Protein AF-A0A091SM46-F1 (afdb_monomer)

Foldseek 3Di:
DCCAVPVVVCVLVVVQPDSPDPVCCVPRVVNVVVVVVVVVVVVVCVVPVVNNCVSCVVVVCCCVPPSVPDPVSVVD

Radius of gyration: 13.75 Å; Cα contacts (8 Å, |Δi|>4): 37; chains: 1; bounding box: 30×19×34 Å

Sequence (76 aa):
RLLIVYPWTQRFFSSFGNLSSPTAIIGNPKVRAHGKKVLTSFGEAVKNLDNIKATYSKLSELHCEKLHVDPENFRV

Solvent-accessible surface area (backbone atoms only — not comparable to full-atom values): 4626 Å² total; per-residue (Å²): 108,63,63,66,81,42,54,78,60,43,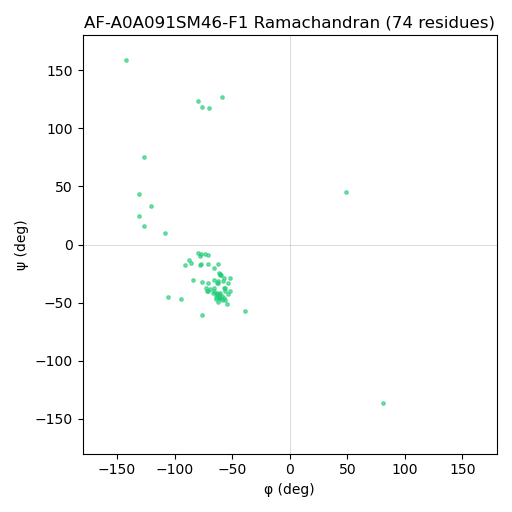73,83,46,66,89,58,61,70,61,91,41,66,67,42,41,74,70,26,66,54,52,53,54,49,51,50,54,54,55,51,48,54,56,53,38,69,74,33,70,93,44,44,69,71,76,39,44,69,58,51,48,44,37,50,78,74,63,62,53,62,73,73,69,75,78,110

Mean predicted aligned error: 2.61 Å

InterPro domains:
  IPR000971 Globin [PF00042] (1-75)
  IPR000971 Globin [PS01033] (1-76)
  IPR002337 Hemoglobin, beta-type [PR00814] (18-33)
  IPR002337 Hemoglobin, beta-type [PR00814] (42-59)
  IPR002337 Hemoglobin, beta-type [PR00814] (64-69)
  IPR009050 Globin-like superfamily [SSF46458] (1-75)
  IPR012292 Globin/Protoglobin [G3DSA:1.10.490.10] (1-76)
  IPR050056 Hemoglobin and related oxygen transporters [PTHR11442] (1-75)

Structure (mmCIF, N/CA/C/O backbone):
data_AF-A0A091SM46-F1
#
_entry.id   AF-A0A091SM46-F1
#
loop_
_atom_site.group_PDB
_atom_site.id
_atom_site.type_symbol
_atom_site.label_atom_id
_atom_site.label_alt_id
_atom_site.label_comp_id
_atom_site.label_asym_id
_atom_site.label_entity_id
_atom_site.label_seq_id
_atom_site.pdbx_PDB_ins_code
_atom_site.Cartn_x
_atom_site.Cartn_y
_atom_site.Cartn_z
_atom_site.occupan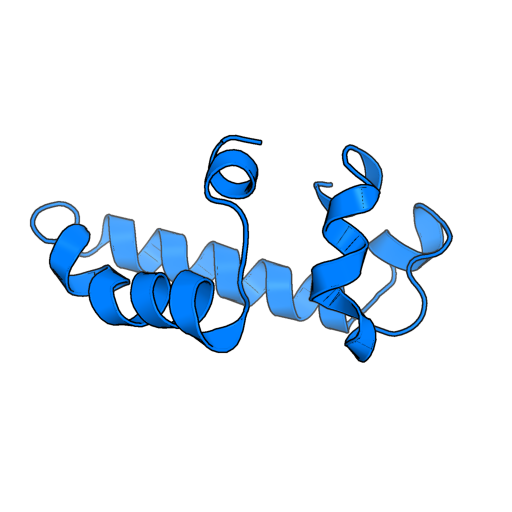cy
_atom_site.B_iso_or_equiv
_atom_site.auth_seq_id
_atom_site.auth_comp_id
_atom_site.auth_asym_id
_atom_site.auth_atom_id
_atom_site.pdbx_PDB_model_num
ATOM 1 N N . ARG A 1 1 ? 8.104 -7.405 -1.940 1.00 91.25 1 ARG A N 1
ATOM 2 C CA . ARG A 1 1 ? 7.984 -8.693 -2.670 1.00 91.25 1 ARG A CA 1
ATOM 3 C C . ARG A 1 1 ? 6.718 -8.764 -3.521 1.00 91.25 1 ARG A C 1
ATOM 5 O O . ARG A 1 1 ? 6.849 -9.201 -4.653 1.00 91.25 1 ARG A O 1
ATOM 12 N N . LEU A 1 2 ? 5.567 -8.272 -3.037 1.00 96.12 2 LEU A N 1
ATOM 13 C CA . LEU A 1 2 ? 4.299 -8.171 -3.786 1.00 96.12 2 LEU A CA 1
ATOM 14 C C . LEU A 1 2 ? 4.479 -7.770 -5.264 1.00 96.12 2 LEU A C 1
ATOM 16 O O . LEU A 1 2 ? 4.153 -8.546 -6.1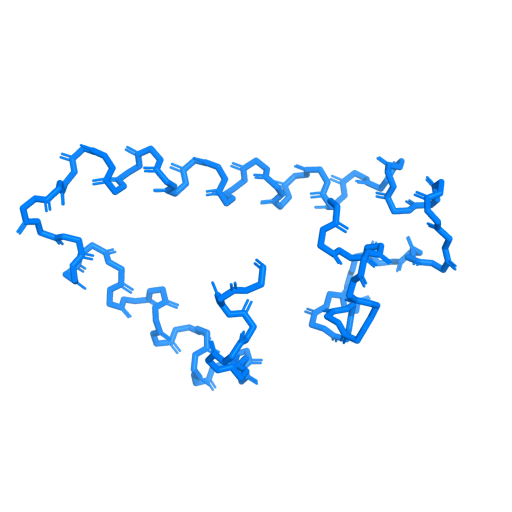49 1.00 96.12 2 LEU A O 1
ATOM 20 N N . LEU A 1 3 ? 5.119 -6.624 -5.522 1.00 96.69 3 LEU A N 1
ATOM 21 C CA . LEU A 1 3 ? 5.317 -6.082 -6.877 1.00 96.69 3 LEU A CA 1
ATOM 22 C C . LEU A 1 3 ? 6.163 -6.966 -7.815 1.00 96.69 3 LEU A C 1
ATOM 24 O O . LEU A 1 3 ? 6.149 -6.748 -9.020 1.00 96.69 3 LEU A O 1
ATOM 28 N N . ILE A 1 4 ? 6.920 -7.926 -7.276 1.00 96.81 4 ILE A N 1
ATOM 29 C CA . ILE A 1 4 ? 7.749 -8.864 -8.051 1.00 96.81 4 ILE A CA 1
ATOM 30 C C . ILE A 1 4 ? 6.981 -10.163 -8.301 1.00 96.81 4 ILE A C 1
ATOM 32 O O . ILE A 1 4 ? 6.974 -10.664 -9.417 1.00 96.81 4 ILE A O 1
ATOM 36 N N . VAL A 1 5 ? 6.351 -10.710 -7.257 1.00 97.19 5 VAL A N 1
ATOM 37 C CA . VAL A 1 5 ? 5.651 -12.006 -7.314 1.00 97.19 5 VAL A CA 1
ATOM 38 C C . VAL A 1 5 ? 4.308 -11.883 -8.036 1.00 97.19 5 VAL A C 1
ATOM 40 O O . VAL A 1 5 ? 3.904 -12.803 -8.739 1.00 97.19 5 VAL A O 1
ATOM 43 N N . TYR A 1 6 ? 3.659 -10.723 -7.922 1.00 96.00 6 TYR A N 1
ATOM 44 C CA . TYR A 1 6 ? 2.359 -10.430 -8.517 1.00 96.00 6 TYR A CA 1
ATOM 45 C C . TYR A 1 6 ? 2.435 -9.147 -9.361 1.00 96.00 6 TYR A C 1
ATOM 47 O O . TYR A 1 6 ? 1.977 -8.084 -8.927 1.00 96.00 6 TYR A O 1
ATOM 55 N N . PRO A 1 7 ? 3.039 -9.192 -10.565 1.00 94.50 7 PRO A N 1
ATOM 56 C CA . PRO A 1 7 ? 3.350 -7.992 -11.347 1.00 94.50 7 PRO A CA 1
ATOM 57 C C . PRO A 1 7 ? 2.131 -7.145 -11.726 1.00 94.50 7 PRO A C 1
ATOM 59 O O . PRO A 1 7 ? 2.252 -5.931 -11.866 1.00 94.50 7 PRO A O 1
ATOM 62 N N . TRP A 1 8 ? 0.938 -7.741 -11.827 1.00 94.00 8 TRP A N 1
ATOM 63 C CA . TRP A 1 8 ? -0.294 -6.995 -12.110 1.00 94.00 8 TRP A CA 1
ATOM 64 C C . TRP A 1 8 ? -0.605 -5.937 -11.046 1.00 94.00 8 TRP A C 1
ATOM 66 O O . TRP A 1 8 ? -1.226 -4.925 -11.362 1.00 94.00 8 TRP A O 1
ATOM 76 N N . THR A 1 9 ? -0.131 -6.118 -9.808 1.00 95.19 9 THR A N 1
ATOM 77 C CA . THR A 1 9 ? -0.313 -5.149 -8.716 1.00 95.19 9 THR A CA 1
ATOM 78 C C . THR A 1 9 ? 0.426 -3.832 -8.965 1.00 95.19 9 THR A C 1
ATOM 80 O O . THR A 1 9 ? 0.046 -2.801 -8.415 1.00 95.19 9 THR A O 1
ATOM 83 N N . GLN A 1 10 ? 1.431 -3.816 -9.850 1.00 95.94 10 GLN A N 1
ATOM 84 C CA . GLN A 1 10 ? 2.184 -2.606 -10.191 1.00 95.94 10 GLN A CA 1
ATOM 85 C C . GLN A 1 10 ? 1.305 -1.507 -10.806 1.00 95.94 10 GLN A C 1
ATOM 87 O O . GLN A 1 10 ? 1.624 -0.328 -10.656 1.00 95.94 10 GLN A O 1
ATOM 92 N N . ARG A 1 11 ? 0.166 -1.860 -11.429 1.00 94.69 11 ARG A N 1
ATOM 93 C CA . ARG A 1 11 ? -0.779 -0.893 -12.024 1.00 94.69 11 ARG A CA 1
ATOM 94 C C . ARG A 1 11 ? -1.292 0.151 -11.028 1.00 94.69 11 ARG A C 1
ATOM 96 O O . ARG A 1 11 ? -1.596 1.270 -11.425 1.00 94.69 11 ARG A O 1
ATOM 103 N N . PHE A 1 12 ? -1.365 -0.201 -9.742 1.00 95.12 12 PHE A N 1
ATOM 104 C CA . PHE A 1 12 ? -1.826 0.694 -8.676 1.00 95.12 12 PHE A CA 1
ATOM 105 C C . PHE A 1 12 ? -0.754 1.709 -8.244 1.00 95.12 12 PHE A C 1
ATOM 107 O O . PHE A 1 12 ? -1.047 2.658 -7.521 1.00 95.12 12 PHE A O 1
ATOM 114 N N . PHE A 1 13 ? 0.489 1.538 -8.704 1.00 96.00 13 PHE A N 1
ATOM 115 C CA . PHE A 1 13 ? 1.659 2.298 -8.266 1.00 96.00 13 PHE A CA 1
ATOM 116 C C . PHE A 1 13 ? 2.339 3.046 -9.420 1.00 96.00 13 PHE A C 1
ATOM 118 O O . PHE A 1 13 ? 3.551 3.242 -9.403 1.00 96.00 13 PHE A O 1
ATOM 125 N N . SER A 1 14 ? 1.576 3.514 -10.414 1.00 93.38 14 SER A N 1
ATOM 126 C CA . SER A 1 14 ? 2.109 4.232 -11.588 1.00 93.38 14 SER A CA 1
ATOM 127 C C . SER A 1 14 ? 2.996 5.436 -11.227 1.00 93.38 14 SER A C 1
ATOM 129 O O . SER A 1 14 ? 3.999 5.704 -11.885 1.00 93.38 14 SER A O 1
ATOM 131 N N . SER A 1 15 ? 2.697 6.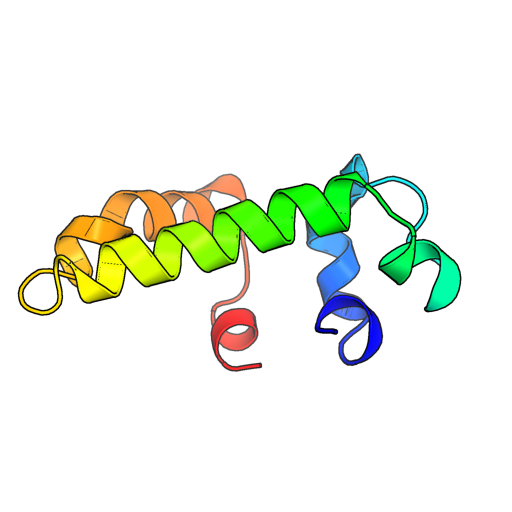126 -10.122 1.00 95.94 15 SER A N 1
ATOM 132 C CA . SER A 1 15 ? 3.485 7.265 -9.629 1.00 95.94 15 SER A CA 1
ATOM 133 C C . SER A 1 15 ? 4.833 6.878 -9.001 1.00 95.94 15 SER A C 1
ATOM 135 O O . SER A 1 15 ? 5.640 7.759 -8.673 1.00 95.94 15 SER A O 1
ATOM 137 N N . PHE A 1 16 ? 5.106 5.582 -8.807 1.00 97.25 16 PHE A N 1
ATOM 138 C CA . PHE A 1 16 ? 6.338 5.109 -8.171 1.00 97.25 16 PHE A CA 1
ATOM 139 C C . PHE A 1 16 ? 7.528 5.106 -9.136 1.00 97.25 16 PHE A C 1
ATOM 141 O O . PHE A 1 16 ? 8.664 4.956 -8.691 1.00 97.25 16 PHE A O 1
ATOM 148 N N . GLY A 1 17 ? 7.303 5.376 -10.423 1.00 95.94 17 GLY A N 1
ATOM 149 C CA . GLY A 1 17 ? 8.354 5.441 -11.431 1.00 95.94 17 GLY A CA 1
ATOM 150 C C . GLY A 1 17 ? 8.751 4.049 -11.911 1.00 95.94 17 GLY A C 1
ATOM 151 O O . GLY A 1 17 ? 7.891 3.216 -12.182 1.00 95.94 17 GLY A O 1
ATOM 152 N N . ASN A 1 18 ? 10.054 3.797 -12.041 1.00 96.62 18 ASN A N 1
ATOM 153 C CA . ASN A 1 18 ? 10.539 2.552 -12.628 1.00 96.62 18 ASN A CA 1
ATOM 154 C C . ASN A 1 18 ? 10.281 1.336 -11.714 1.00 96.62 18 ASN A C 1
ATOM 156 O O . ASN A 1 18 ? 10.838 1.252 -10.615 1.00 96.62 18 ASN A O 1
ATOM 160 N N . LEU A 1 19 ? 9.468 0.394 -12.204 1.00 97.31 19 LEU A N 1
ATOM 161 C CA . LEU A 1 19 ? 9.155 -0.901 -11.585 1.00 97.31 19 LEU A CA 1
ATOM 162 C C . LEU A 1 19 ? 9.404 -2.083 -12.551 1.00 97.31 19 LEU A C 1
ATOM 164 O O . LEU A 1 19 ? 8.926 -3.185 -12.309 1.00 97.31 19 LEU A O 1
ATOM 168 N N . SER A 1 20 ? 10.147 -1.874 -13.646 1.00 95.25 20 SER A N 1
ATOM 169 C CA . SER A 1 20 ? 10.251 -2.840 -14.755 1.00 95.25 20 SER A CA 1
ATOM 170 C C . SER A 1 20 ? 11.036 -4.117 -14.442 1.00 95.25 20 SER A C 1
ATOM 172 O O . SER A 1 20 ? 10.927 -5.098 -15.175 1.00 95.25 20 SER A O 1
ATOM 174 N N . SER A 1 21 ? 11.837 -4.130 -13.374 1.00 97.06 21 SER A N 1
ATOM 175 C CA . SER A 1 21 ? 12.651 -5.283 -12.983 1.00 97.06 21 SER A CA 1
ATOM 176 C C . SER A 1 21 ? 12.709 -5.454 -11.462 1.00 97.06 21 SER A C 1
ATOM 178 O O . SER A 1 21 ? 12.520 -4.481 -10.724 1.00 97.06 21 SER A O 1
ATOM 180 N N . PRO A 1 22 ? 13.027 -6.662 -10.955 1.00 97.50 22 PRO A N 1
ATOM 181 C CA . PRO A 1 22 ? 13.201 -6.893 -9.521 1.00 97.50 22 PRO A CA 1
ATOM 182 C C . PRO A 1 22 ? 14.205 -5.933 -8.873 1.00 97.50 22 PRO A C 1
ATOM 184 O O . PRO A 1 22 ? 13.923 -5.375 -7.815 1.00 97.50 22 PRO A O 1
ATOM 187 N N . THR A 1 23 ? 15.339 -5.677 -9.531 1.00 97.75 23 THR A N 1
ATOM 188 C CA . THR A 1 23 ? 16.359 -4.732 -9.052 1.00 97.75 23 THR A CA 1
ATOM 189 C C . THR A 1 23 ? 15.819 -3.304 -8.992 1.00 97.75 23 THR A C 1
ATOM 191 O O . THR A 1 23 ? 16.029 -2.621 -7.990 1.00 97.75 23 THR A O 1
ATOM 194 N N . ALA A 1 24 ? 15.068 -2.867 -10.013 1.00 97.44 24 ALA A N 1
ATOM 195 C CA . ALA A 1 24 ? 14.434 -1.549 -10.014 1.00 97.44 24 ALA A CA 1
ATOM 196 C C . ALA A 1 24 ? 13.425 -1.413 -8.865 1.00 97.44 24 ALA A C 1
ATOM 198 O O . ALA A 1 24 ? 13.448 -0.418 -8.150 1.00 97.44 24 ALA A O 1
ATOM 199 N N . ILE A 1 25 ? 12.599 -2.437 -8.631 1.00 97.81 25 ILE A N 1
ATOM 200 C CA . ILE A 1 25 ? 11.606 -2.456 -7.549 1.00 97.81 25 ILE A CA 1
ATOM 201 C C . ILE A 1 25 ? 12.278 -2.405 -6.170 1.00 97.81 25 ILE A C 1
ATOM 203 O O . ILE A 1 25 ? 11.855 -1.630 -5.313 1.00 97.81 25 ILE A O 1
ATOM 207 N N . ILE A 1 26 ? 13.312 -3.221 -5.938 1.00 96.69 26 ILE A N 1
ATOM 208 C CA . ILE A 1 26 ? 14.019 -3.295 -4.648 1.00 96.69 26 ILE A CA 1
ATOM 209 C C . ILE A 1 26 ? 14.749 -1.980 -4.346 1.00 96.69 26 ILE A C 1
ATOM 211 O O . ILE A 1 26 ? 14.722 -1.509 -3.210 1.00 96.69 26 ILE A O 1
ATOM 215 N N . GLY A 1 27 ? 15.367 -1.369 -5.360 1.00 96.81 27 GLY A N 1
ATOM 216 C CA . GLY A 1 27 ? 16.069 -0.092 -5.231 1.00 96.81 27 GLY A CA 1
ATOM 217 C C . GLY A 1 27 ? 15.155 1.136 -5.166 1.00 96.81 27 GLY A C 1
ATOM 218 O O . GLY A 1 27 ? 15.641 2.238 -4.913 1.00 96.81 27 GLY A O 1
ATOM 219 N N . ASN A 1 28 ? 13.845 0.989 -5.386 1.00 98.06 28 ASN A N 1
ATOM 220 C CA . ASN A 1 28 ? 12.947 2.128 -5.529 1.00 98.06 28 ASN A CA 1
ATOM 221 C C . ASN A 1 28 ? 12.630 2.791 -4.166 1.00 98.06 28 ASN A C 1
ATOM 223 O O . ASN A 1 28 ? 12.001 2.173 -3.295 1.00 98.06 28 ASN A O 1
ATOM 227 N N . PRO A 1 29 ? 12.985 4.077 -3.962 1.00 97.75 29 PRO A N 1
ATOM 228 C CA . PRO A 1 29 ? 12.768 4.755 -2.687 1.00 97.75 29 PRO A CA 1
ATOM 229 C C . PRO A 1 29 ? 11.282 4.945 -2.353 1.00 97.75 29 PRO A C 1
ATOM 231 O O . PRO A 1 29 ? 10.926 4.916 -1.173 1.00 97.75 29 PRO A O 1
ATOM 234 N N . LYS A 1 30 ? 10.404 5.090 -3.356 1.00 98.25 30 LYS A N 1
ATOM 235 C CA . LYS A 1 30 ? 8.953 5.220 -3.150 1.00 98.25 30 LYS A CA 1
ATOM 236 C C . LYS A 1 30 ? 8.330 3.893 -2.721 1.00 98.25 30 LYS A C 1
ATOM 238 O O . LYS A 1 30 ? 7.522 3.888 -1.795 1.00 98.25 30 LYS A O 1
ATOM 243 N N . VAL A 1 31 ? 8.772 2.772 -3.302 1.00 97.94 31 VAL A N 1
ATOM 244 C CA . VAL A 1 31 ? 8.378 1.423 -2.849 1.00 97.94 31 VAL A CA 1
ATOM 245 C C . VAL A 1 31 ? 8.777 1.221 -1.389 1.00 97.94 31 VAL A C 1
ATOM 247 O O . VAL A 1 31 ? 7.949 0.814 -0.575 1.00 97.94 31 VAL A O 1
ATOM 250 N N . ARG A 1 32 ? 10.018 1.569 -1.024 1.00 97.50 32 ARG A N 1
ATOM 251 C CA . ARG A 1 32 ? 10.503 1.459 0.361 1.00 97.50 32 ARG A CA 1
ATOM 252 C C . ARG A 1 32 ? 9.710 2.337 1.332 1.00 97.50 32 ARG A C 1
ATOM 254 O O . ARG A 1 32 ? 9.317 1.869 2.398 1.00 97.50 32 ARG A O 1
ATOM 261 N N . ALA A 1 33 ? 9.452 3.593 0.969 1.00 98.12 33 ALA A N 1
ATOM 262 C CA . ALA A 1 33 ? 8.672 4.514 1.794 1.00 98.12 33 ALA A CA 1
ATOM 263 C C . ALA A 1 33 ? 7.227 4.028 1.991 1.00 98.12 33 ALA A C 1
ATOM 265 O O . ALA A 1 33 ? 6.706 4.066 3.105 1.00 98.12 33 ALA A O 1
ATOM 266 N N . HIS A 1 34 ? 6.596 3.516 0.934 1.00 97.50 34 HIS A N 1
ATOM 267 C CA . HIS A 1 34 ? 5.256 2.949 1.025 1.00 97.50 34 HIS A CA 1
ATOM 268 C C . HIS A 1 34 ? 5.227 1.676 1.877 1.00 97.50 34 HIS A C 1
ATOM 270 O O . HIS A 1 34 ? 4.362 1.543 2.737 1.00 97.50 34 HIS A O 1
ATOM 276 N N . GLY A 1 35 ? 6.217 0.791 1.724 1.00 96.88 35 GLY A N 1
ATOM 277 C CA . GLY A 1 35 ? 6.369 -0.390 2.575 1.00 96.88 35 GLY A CA 1
ATOM 278 C C . GLY A 1 35 ? 6.459 -0.032 4.061 1.00 96.88 35 GLY A C 1
ATOM 279 O O . GLY A 1 35 ? 5.808 -0.672 4.882 1.00 96.88 35 GLY A O 1
ATOM 280 N N . LYS A 1 36 ? 7.174 1.049 4.410 1.00 97.56 36 LYS A N 1
ATOM 281 C CA . LYS A 1 36 ? 7.186 1.576 5.783 1.00 97.56 36 LYS A CA 1
ATOM 282 C C . LYS A 1 36 ? 5.786 1.995 6.241 1.00 97.56 36 LYS A C 1
ATOM 284 O O . LYS A 1 36 ? 5.389 1.616 7.334 1.00 97.56 36 LYS A O 1
ATOM 289 N N . LYS A 1 37 ? 5.030 2.727 5.415 1.00 97.38 37 LYS A N 1
ATOM 290 C CA . LYS A 1 37 ? 3.656 3.150 5.740 1.00 97.38 37 LYS A CA 1
ATOM 291 C C . LYS A 1 37 ? 2.735 1.954 6.017 1.00 97.38 37 LYS A C 1
ATOM 293 O O . LYS A 1 37 ? 2.007 1.981 7.001 1.00 97.38 37 LYS A O 1
ATOM 298 N N . VAL A 1 38 ? 2.812 0.910 5.190 1.00 96.44 38 VAL A N 1
ATOM 299 C CA . VAL A 1 38 ? 2.032 -0.330 5.358 1.00 96.44 38 VAL A CA 1
ATOM 300 C C . VAL A 1 38 ? 2.422 -1.065 6.647 1.00 96.44 38 VAL A C 1
ATOM 302 O O . VAL A 1 38 ? 1.563 -1.475 7.416 1.00 96.44 38 VAL A O 1
ATOM 305 N N . LEU A 1 39 ? 3.718 -1.197 6.945 1.00 96.56 39 LEU A N 1
ATOM 306 C CA . LEU A 1 39 ? 4.162 -1.834 8.193 1.00 96.56 39 LEU A CA 1
ATOM 307 C C . LEU A 1 39 ? 3.774 -1.024 9.435 1.00 96.56 39 LEU A C 1
ATOM 309 O O . LEU A 1 39 ? 3.392 -1.598 10.452 1.00 96.56 39 LEU A O 1
ATOM 313 N N . THR A 1 40 ? 3.832 0.306 9.356 1.00 96.69 40 THR A N 1
ATOM 314 C CA . THR A 1 40 ? 3.355 1.180 10.431 1.00 96.69 40 THR A CA 1
ATOM 315 C C . THR A 1 40 ? 1.865 0.986 10.683 1.00 96.69 40 T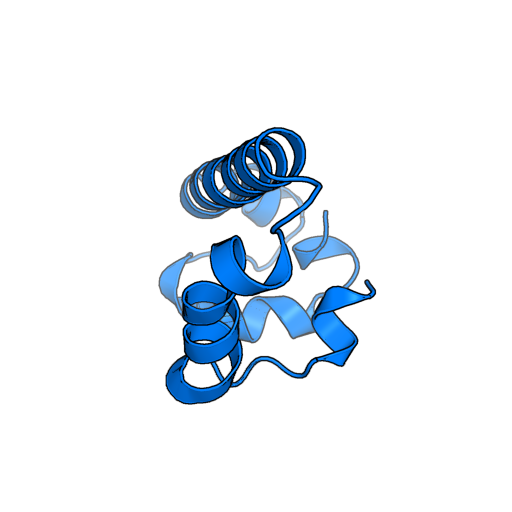HR A C 1
ATOM 317 O O . THR A 1 40 ? 1.489 0.869 11.848 1.00 96.69 40 THR A O 1
ATOM 320 N N . SER A 1 41 ? 1.033 0.878 9.637 1.00 96.38 41 SER A N 1
ATOM 321 C CA . SER A 1 41 ? -0.399 0.654 9.839 1.00 96.38 41 SER A CA 1
ATOM 322 C C . SER A 1 41 ? -0.651 -0.657 10.575 1.00 96.38 41 SER A C 1
ATOM 324 O O . SER A 1 41 ? -1.432 -0.649 11.518 1.00 96.38 41 SER A O 1
ATOM 326 N N . PHE A 1 42 ? 0.052 -1.754 10.262 1.00 95.69 42 PHE A N 1
ATOM 327 C CA . PHE A 1 42 ? -0.078 -3.003 11.034 1.00 95.69 42 PHE A CA 1
ATOM 328 C C . PHE A 1 42 ? 0.204 -2.814 12.533 1.00 95.69 42 PHE A C 1
ATOM 330 O O . PHE A 1 42 ? -0.499 -3.378 13.369 1.00 95.69 42 PHE A O 1
ATOM 337 N N . GLY A 1 43 ? 1.178 -1.973 12.890 1.00 95.44 43 GLY A N 1
ATOM 338 C CA . GLY A 1 43 ? 1.423 -1.604 14.285 1.00 95.44 43 GLY A CA 1
ATOM 339 C C . GLY A 1 43 ? 0.241 -0.874 14.938 1.00 95.44 43 GLY A C 1
ATOM 340 O O . GLY A 1 43 ? -0.008 -1.058 16.127 1.00 95.44 43 GLY A O 1
ATOM 341 N N . GLU A 1 44 ? -0.515 -0.076 14.181 1.00 95.56 44 GLU A N 1
ATOM 342 C CA . GLU A 1 44 ? -1.754 0.558 14.657 1.00 95.56 44 GLU A CA 1
ATOM 343 C C . GLU A 1 44 ? -2.871 -0.468 14.879 1.00 95.56 44 GLU A C 1
ATOM 345 O O . GLU A 1 44 ? -3.574 -0.370 15.882 1.00 95.56 44 GLU A O 1
ATOM 350 N N . ALA A 1 45 ? -2.995 -1.487 14.019 1.00 96.25 45 ALA A N 1
ATOM 351 C CA . ALA A 1 45 ? -3.933 -2.593 14.240 1.00 96.25 45 ALA A CA 1
ATOM 352 C C . ALA A 1 45 ? -3.617 -3.362 15.527 1.00 96.25 45 ALA A C 1
ATOM 354 O O . ALA A 1 45 ? -4.519 -3.625 16.313 1.00 96.25 45 ALA A O 1
ATOM 355 N N . VAL A 1 46 ? -2.340 -3.668 15.785 1.00 96.88 46 VAL A N 1
ATOM 356 C CA . VAL A 1 46 ? -1.921 -4.358 17.022 1.00 96.88 46 VAL A CA 1
ATOM 357 C C . VAL A 1 46 ? -2.241 -3.531 18.274 1.00 96.88 46 VAL A C 1
ATOM 359 O O . VAL A 1 46 ? -2.535 -4.091 19.325 1.00 96.88 46 VAL A O 1
ATOM 362 N N . LYS A 1 47 ? -2.223 -2.198 18.180 1.00 96.44 47 LYS A N 1
ATOM 363 C CA . LYS A 1 47 ? -2.610 -1.309 19.289 1.00 96.44 47 LYS A CA 1
ATOM 364 C C . LYS A 1 47 ? -4.124 -1.205 19.501 1.00 96.44 47 LYS A C 1
ATOM 366 O O . LYS A 1 47 ? -4.531 -0.739 20.556 1.00 96.44 47 LYS A O 1
ATOM 371 N N . ASN A 1 48 ? -4.932 -1.602 18.517 1.00 96.38 48 ASN A N 1
ATOM 372 C CA . ASN A 1 48 ? -6.392 -1.468 18.513 1.00 96.38 48 ASN A CA 1
ATOM 373 C C . ASN A 1 48 ? -7.062 -2.802 18.127 1.00 96.38 48 ASN A C 1
ATOM 375 O O . ASN A 1 48 ? -7.968 -2.826 17.293 1.00 96.38 48 ASN A O 1
ATOM 379 N N . LEU A 1 49 ? -6.577 -3.925 18.672 1.00 96.00 49 LEU A N 1
ATOM 380 C CA . LEU A 1 49 ? -7.008 -5.279 18.280 1.00 96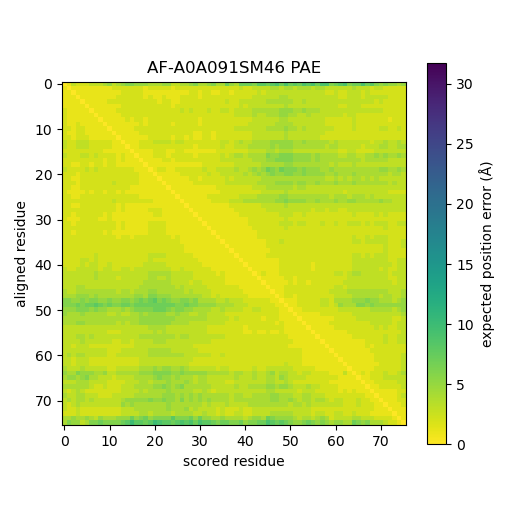.00 49 LEU A CA 1
ATOM 381 C C . LEU A 1 49 ? -8.516 -5.516 18.457 1.00 96.00 49 LEU A C 1
ATOM 383 O O . LEU A 1 49 ? -9.120 -6.264 17.692 1.00 96.00 49 LEU A O 1
ATOM 387 N N . ASP A 1 50 ? -9.121 -4.861 19.440 1.00 96.44 50 ASP A N 1
ATOM 388 C CA . ASP A 1 50 ? -10.549 -4.885 19.749 1.00 96.44 50 ASP A CA 1
ATOM 389 C C . ASP A 1 50 ? -11.389 -4.001 18.810 1.00 96.44 50 ASP A C 1
ATOM 391 O O . ASP A 1 50 ? -12.597 -4.206 18.689 1.00 96.44 50 ASP A O 1
ATOM 395 N N . ASN A 1 51 ? -10.763 -3.058 18.096 1.00 95.62 51 ASN A N 1
ATOM 396 C CA . ASN A 1 51 ? -11.457 -2.045 17.299 1.00 95.62 51 ASN A CA 1
ATOM 397 C C . ASN A 1 51 ? -10.935 -1.887 15.854 1.00 95.62 51 ASN A C 1
ATOM 399 O O . ASN A 1 51 ? -11.136 -0.853 15.214 1.00 95.62 51 ASN A O 1
ATOM 403 N N . ILE A 1 52 ? -10.312 -2.930 15.294 1.00 96.62 52 ILE A N 1
ATOM 404 C CA . ILE A 1 52 ? -9.670 -2.903 13.962 1.00 96.62 52 ILE A CA 1
ATOM 405 C C . ILE A 1 52 ? -10.608 -2.375 12.862 1.00 96.62 52 ILE A C 1
ATOM 407 O O . ILE A 1 52 ? -10.187 -1.603 11.999 1.00 96.62 52 ILE A O 1
ATOM 411 N N . LYS A 1 53 ? -11.892 -2.763 12.894 1.00 95.44 53 LYS A N 1
ATOM 412 C CA . LYS A 1 53 ? -12.883 -2.340 11.888 1.00 95.44 53 LYS A CA 1
ATOM 413 C C . LYS A 1 53 ? -13.053 -0.822 11.853 1.00 95.44 53 LYS A C 1
ATOM 415 O O . LYS A 1 53 ? -13.056 -0.242 10.771 1.00 95.44 53 LYS A O 1
ATOM 420 N N . ALA A 1 54 ? -13.174 -0.179 13.014 1.00 96.44 54 ALA A N 1
ATOM 421 C CA . ALA A 1 54 ? -13.295 1.273 13.071 1.00 96.44 54 ALA A CA 1
ATOM 422 C C . ALA A 1 54 ? -11.955 1.953 12.759 1.00 96.44 54 ALA A C 1
ATOM 424 O O . ALA A 1 54 ? -11.938 2.960 12.057 1.00 96.44 54 ALA A O 1
ATOM 425 N N . THR A 1 55 ? -10.832 1.385 13.217 1.00 96.94 55 THR A N 1
ATOM 426 C CA . THR A 1 55 ? -9.484 1.907 12.938 1.00 96.94 55 THR A CA 1
ATOM 427 C C . THR A 1 55 ? -9.205 2.011 11.436 1.00 96.94 55 THR A C 1
ATOM 429 O O . THR A 1 55 ? -8.583 2.977 10.993 1.00 96.94 55 THR A O 1
ATOM 432 N N . TYR A 1 56 ? -9.688 1.056 10.637 1.00 97.44 56 TYR A N 1
ATOM 433 C CA . TYR A 1 56 ? -9.425 1.002 9.198 1.00 97.44 56 TYR A CA 1
ATOM 434 C C . TYR A 1 56 ? -10.609 1.340 8.293 1.00 97.44 56 TYR A C 1
ATOM 436 O O . TYR A 1 56 ? -10.465 1.204 7.080 1.00 97.44 56 TYR A O 1
ATOM 444 N N . SER A 1 57 ? -11.732 1.846 8.810 1.00 97.00 57 SER A N 1
ATOM 445 C CA . SER A 1 57 ? -12.887 2.219 7.973 1.00 97.00 57 SER A CA 1
ATOM 446 C C . SER A 1 57 ? -12.494 3.189 6.851 1.00 97.00 57 SER A C 1
ATOM 448 O O . SER A 1 57 ? -12.673 2.887 5.674 1.00 97.00 57 SER A O 1
ATOM 450 N N . LYS A 1 58 ? -11.798 4.276 7.198 1.00 96.50 58 LYS A N 1
ATOM 451 C CA . LYS A 1 58 ? -11.287 5.266 6.233 1.00 96.50 58 LYS A CA 1
ATOM 452 C C . LYS A 1 58 ? -10.269 4.683 5.254 1.00 96.50 58 LYS A C 1
ATOM 454 O O . LYS A 1 58 ? -10.168 5.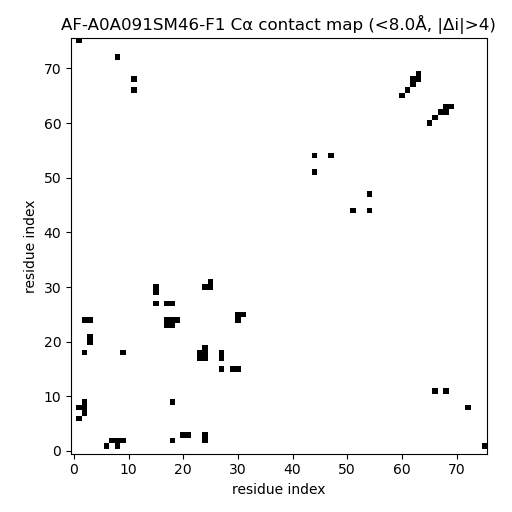125 4.112 1.00 96.50 58 LYS A O 1
ATOM 459 N N . LEU A 1 59 ? -9.466 3.714 5.703 1.00 96.38 59 LEU A N 1
ATOM 460 C CA . LEU A 1 59 ? -8.500 3.041 4.836 1.00 96.38 59 LEU A CA 1
ATOM 461 C C . LEU A 1 59 ? -9.225 2.141 3.829 1.00 96.38 59 LEU A C 1
ATOM 463 O O . LEU A 1 59 ? -8.839 2.114 2.663 1.00 96.38 59 LEU A O 1
ATOM 467 N N . SER A 1 60 ? -10.277 1.452 4.271 1.00 96.56 60 SER A N 1
ATOM 468 C CA . SER A 1 60 ? -11.152 0.636 3.433 1.00 96.56 60 SER A CA 1
ATOM 469 C C . SER A 1 60 ? -11.857 1.490 2.378 1.00 96.56 60 SER A C 1
ATOM 471 O O . SER A 1 60 ? -11.777 1.172 1.194 1.00 96.56 60 SER A O 1
ATOM 473 N N . GLU A 1 61 ? -12.468 2.607 2.781 1.00 96.88 61 GLU A N 1
ATOM 474 C CA . GLU A 1 61 ? -13.099 3.581 1.876 1.00 96.88 61 GLU A CA 1
ATOM 475 C C . GLU A 1 61 ? -12.104 4.085 0.827 1.00 96.88 61 GLU A C 1
ATOM 477 O O . GLU A 1 61 ? -12.374 4.027 -0.369 1.00 96.88 61 GLU A O 1
ATOM 482 N N . LEU A 1 62 ? -10.896 4.481 1.248 1.00 96.56 62 LEU A N 1
ATOM 483 C CA . LEU A 1 62 ? -9.852 4.933 0.329 1.00 96.56 62 LEU A CA 1
ATOM 484 C C . LEU A 1 62 ? -9.508 3.872 -0.730 1.00 96.56 62 LEU A C 1
ATOM 486 O O . LEU A 1 62 ? -9.375 4.204 -1.912 1.00 96.56 62 LEU A O 1
ATOM 490 N N . HIS A 1 63 ? -9.330 2.614 -0.317 1.00 95.62 63 HIS A N 1
ATOM 491 C CA . HIS A 1 63 ? -8.967 1.538 -1.240 1.00 95.62 63 HIS A CA 1
ATOM 492 C C . HIS A 1 63 ? -10.114 1.153 -2.179 1.00 95.62 63 HIS A C 1
ATOM 494 O O . HIS A 1 63 ? -9.845 0.815 -3.331 1.00 95.62 63 HIS A O 1
ATOM 500 N N . CYS A 1 64 ? -11.360 1.249 -1.713 1.00 94.69 64 CYS A N 1
ATOM 501 C CA . CYS A 1 64 ? -12.554 0.967 -2.501 1.00 94.69 64 CYS A CA 1
ATOM 502 C C . CYS A 1 64 ? -12.871 2.107 -3.483 1.00 94.69 64 CYS A C 1
ATOM 504 O O . CYS A 1 64 ? -12.833 1.914 -4.694 1.00 94.69 64 CYS A O 1
ATOM 506 N N . GLU A 1 65 ? -13.122 3.312 -2.971 1.00 94.88 65 GLU A N 1
ATOM 507 C CA . GLU A 1 65 ? -13.743 4.409 -3.727 1.00 94.88 65 GLU A CA 1
ATOM 508 C C . GLU A 1 65 ? -12.753 5.224 -4.557 1.00 94.88 65 GLU A C 1
ATOM 510 O O . GLU A 1 65 ? -13.110 5.802 -5.579 1.00 94.88 65 GLU A O 1
ATOM 515 N N . LYS A 1 66 ? -11.499 5.329 -4.104 1.00 92.94 66 LYS A N 1
ATOM 516 C CA . LYS A 1 66 ? -10.500 6.173 -4.773 1.00 92.94 66 LYS A CA 1
ATOM 517 C C . LYS A 1 66 ? -9.490 5.357 -5.554 1.00 92.94 66 LYS A C 1
ATOM 519 O O . LYS A 1 66 ? -9.125 5.725 -6.669 1.00 92.94 66 LYS A O 1
ATOM 524 N N . LEU A 1 67 ? -8.992 4.286 -4.943 1.00 93.56 67 LEU 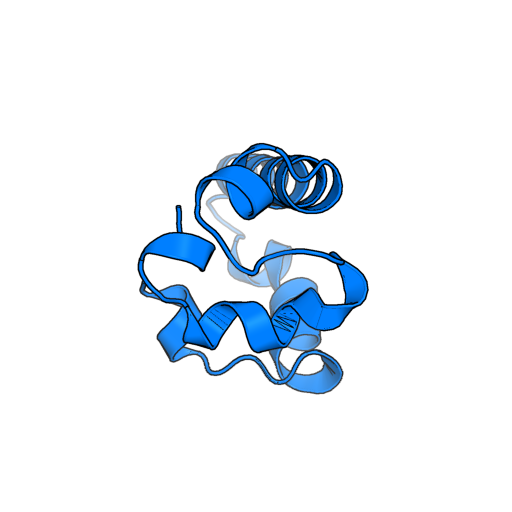A N 1
ATOM 525 C CA . LEU A 1 67 ? -7.954 3.455 -5.549 1.00 93.56 67 LEU A CA 1
ATOM 526 C C . LEU A 1 67 ? -8.530 2.297 -6.370 1.00 93.56 67 LEU A C 1
ATOM 528 O O . LEU A 1 67 ? -7.802 1.759 -7.202 1.00 93.56 67 L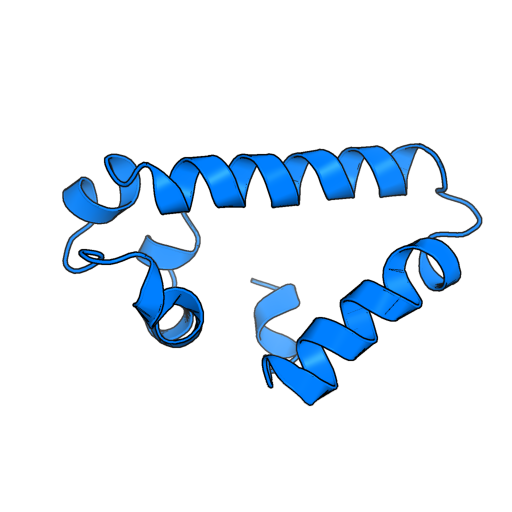EU A O 1
ATOM 532 N N . HIS A 1 68 ? -9.808 1.951 -6.169 1.00 93.06 68 HIS A N 1
ATOM 533 C CA . HIS A 1 68 ? -10.502 0.863 -6.863 1.00 93.06 68 HIS A CA 1
ATOM 534 C C . HIS A 1 68 ? -9.691 -0.443 -6.859 1.00 93.06 68 HIS A C 1
ATOM 536 O O . HIS A 1 68 ? -9.512 -1.099 -7.889 1.00 93.06 68 HIS A O 1
ATOM 542 N N . VAL A 1 69 ? -9.130 -0.785 -5.695 1.00 93.12 69 VAL A N 1
ATOM 543 C CA . VAL A 1 69 ? -8.347 -2.009 -5.508 1.00 93.12 69 VAL A CA 1
ATOM 544 C C . VAL A 1 69 ? -9.306 -3.176 -5.326 1.00 93.12 69 VAL A C 1
ATOM 546 O O . VAL A 1 69 ? -10.126 -3.167 -4.412 1.00 93.12 69 VAL A O 1
ATOM 549 N N . ASP A 1 70 ? -9.177 -4.190 -6.182 1.00 92.25 70 ASP A N 1
ATOM 550 C CA . ASP A 1 70 ? -9.933 -5.436 -6.043 1.00 92.25 70 ASP A CA 1
ATOM 551 C C . ASP A 1 70 ? -9.618 -6.085 -4.679 1.00 92.25 70 ASP A C 1
ATOM 553 O O . ASP A 1 70 ? -8.427 -6.272 -4.383 1.00 92.25 70 ASP A O 1
ATOM 557 N N . PRO A 1 71 ? -10.640 -6.426 -3.865 1.00 91.75 71 PRO A N 1
ATOM 558 C CA . PRO A 1 71 ? -10.458 -7.060 -2.566 1.00 91.75 71 PRO A CA 1
ATOM 559 C C . PRO A 1 71 ? -9.578 -8.317 -2.574 1.00 91.75 71 PRO A C 1
ATOM 561 O O . PRO A 1 71 ? -8.885 -8.570 -1.587 1.00 91.75 71 PRO A O 1
ATOM 564 N N . GLU A 1 72 ? -9.523 -9.072 -3.677 1.00 91.81 72 GLU A N 1
ATOM 565 C CA . GLU A 1 72 ? -8.648 -10.247 -3.791 1.00 91.81 72 GLU A CA 1
ATOM 566 C C . GLU A 1 72 ? -7.160 -9.889 -3.644 1.00 91.81 72 GLU A C 1
ATOM 568 O O . GLU A 1 72 ? -6.367 -10.711 -3.180 1.00 91.81 72 GLU A O 1
ATOM 573 N N . ASN A 1 73 ? -6.764 -8.643 -3.941 1.00 91.31 73 ASN A N 1
ATOM 574 C CA . ASN A 1 73 ? -5.384 -8.188 -3.751 1.00 91.31 73 ASN A CA 1
ATOM 575 C C . ASN A 1 73 ? -4.982 -8.027 -2.272 1.00 91.31 73 ASN A C 1
ATOM 577 O O . ASN A 1 73 ? -3.803 -7.813 -2.001 1.00 91.31 73 ASN A O 1
ATOM 581 N N . PHE A 1 74 ? -5.908 -8.118 -1.310 1.00 91.44 74 PHE A N 1
ATOM 582 C CA . PHE A 1 74 ? -5.556 -8.105 0.117 1.00 91.44 74 PHE A CA 1
ATOM 583 C C . PHE A 1 74 ? -5.192 -9.490 0.667 1.00 91.44 74 PHE A C 1
ATOM 585 O O . PHE A 1 74 ? -4.608 -9.572 1.745 1.00 91.44 74 PHE A O 1
ATOM 592 N N . ARG A 1 75 ? -5.523 -10.575 -0.048 1.00 90.75 75 ARG A N 1
ATOM 593 C CA . ARG A 1 75 ? -5.251 -11.961 0.377 1.00 90.75 75 ARG A CA 1
ATOM 594 C C . ARG A 1 75 ? -3.866 -12.477 -0.050 1.00 90.75 75 ARG A C 1
ATOM 596 O O . ARG A 1 75 ? -3.446 -13.536 0.414 1.00 90.75 75 ARG A O 1
ATOM 603 N N . VAL A 1 76 ? -3.195 -11.766 -0.958 1.00 82.25 76 VAL A N 1
ATOM 604 C CA . VAL A 1 76 ? -1.920 -12.157 -1.601 1.00 82.25 76 VAL A CA 1
ATOM 605 C C . VAL A 1 76 ? -0.665 -11.839 -0.798 1.00 82.25 76 VAL A C 1
ATOM 607 O O . VAL A 1 76 ? -0.659 -10.869 -0.010 1.00 82.25 76 VAL A O 1
#

Secondary structure (DSSP, 8-state):
-HHHHSGGGGGGGGGG---SSHHHHHH-HHHHHHHHHHHHHHHHHHHTTTSHHHHTHHHHHIIIIIT---GGGG--

Nearest PDB structures (foldseek):
  5ker-assembly2_H  TM=9.817E-01  e=8.829E-07  Peromyscus maniculatus
  1o1j-assembly1_D  TM=9.632E-01  e=9.980E-07  Homo sapiens
  1ch4-assembly1_A  TM=9.916E-01  e=1.629E-06  Homo sapiens
  1hba-assembly1_B  TM=9.668E-01  e=1.629E-06  Homo sapiens
  1o1o-assembly1_D  TM=9.613E-01  e=2.081E-06  Homo sapiens

pLDDT: mean 95.63, std 2.39, range [82.25, 98.25]

Organism: Nestor notabilis (NCBI:txid176057)